Protein AF-A0A7X5N598-F1 (afdb_monomer_lite)

Foldseek 3Di:
DVLVVCVVVVAADEEEPDDAAQPCCVVRVSPPEYANDAACVQLVPPVVRQDPCNVVVCVVPRPVRHHHPRPDDPPDSDD

Secondary structure (DSSP, 8-state):
-HHHHHHHTT--EEESSPPPP-SGGGT-TTEEEE--S--TTHHHH-SS---TTHHHHHHHTGGGTS-B-----------

Radius of gyration: 14.52 Å; chains: 1; bounding box: 30×22×38 Å

Sequence (79 aa):
RVVREAAERHIAVNAHEPIKDTGLRRTYPNWIAREGARGMEYNAWGQPPNPPEHEVNLVFTRLLAGPMDYTPGIVSLKG

pLDDT: mean 97.19, std 4.96, range [62.06, 98.81]

Structure (mmCIF, N/CA/C/O backbone):
data_AF-A0A7X5N598-F1
#
_entry.id   AF-A0A7X5N598-F1
#
loop_
_atom_site.group_PDB
_atom_site.id
_atom_site.type_symbol
_atom_site.label_atom_id
_atom_site.label_alt_id
_atom_site.label_comp_id
_atom_site.label_asym_id
_atom_site.label_entity_id
_atom_site.label_seq_id
_atom_site.pdbx_PDB_ins_code
_atom_site.Cartn_x
_atom_site.Cartn_y
_atom_site.Cartn_z
_atom_site.occupancy
_atom_site.B_iso_or_equiv
_atom_site.auth_seq_id
_atom_site.auth_comp_id
_atom_site.auth_asym_id
_atom_site.auth_atom_id
_atom_site.pdbx_PDB_model_num
ATOM 1 N N . ARG A 1 1 ? -0.376 -3.048 18.737 1.00 93.94 1 ARG A N 1
ATOM 2 C CA . ARG A 1 1 ? -0.026 -2.058 19.785 1.00 93.94 1 ARG A CA 1
ATOM 3 C C . ARG A 1 1 ? 0.069 -0.656 19.194 1.00 93.94 1 ARG A C 1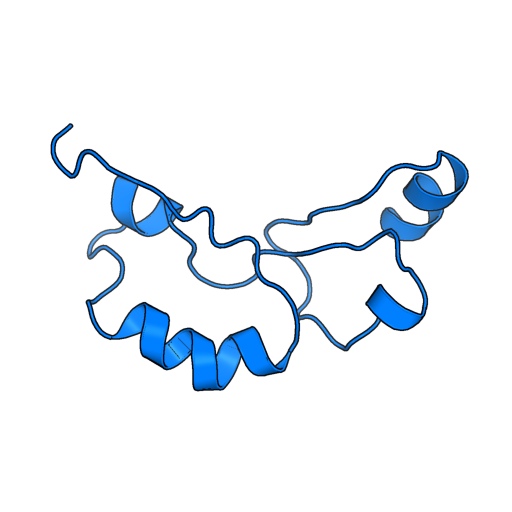
ATOM 5 O O . ARG A 1 1 ? -0.801 0.134 19.511 1.00 93.94 1 ARG A O 1
ATOM 12 N N . VAL A 1 2 ? 1.006 -0.401 18.269 1.00 98.19 2 VAL A N 1
ATOM 13 C CA . VAL A 1 2 ? 1.223 0.914 17.617 1.00 98.19 2 VAL A CA 1
ATOM 14 C C . VAL A 1 2 ? -0.068 1.583 17.129 1.00 98.19 2 VAL A C 1
ATOM 16 O O . VAL A 1 2 ? -0.354 2.701 17.524 1.00 98.19 2 VAL A O 1
ATOM 19 N N . VAL A 1 3 ? -0.899 0.876 16.354 1.00 98.50 3 VAL A N 1
ATOM 20 C CA . VAL A 1 3 ? -2.159 1.429 15.814 1.00 98.50 3 VAL A CA 1
ATOM 21 C C . VAL A 1 3 ? -3.129 1.901 16.906 1.00 98.50 3 VAL A C 1
ATOM 23 O O . VAL A 1 3 ? -3.773 2.929 16.737 1.00 98.50 3 VAL A O 1
ATOM 26 N N . ARG A 1 4 ? -3.219 1.186 18.037 1.00 98.56 4 ARG A N 1
ATOM 27 C CA . ARG A 1 4 ? -4.110 1.557 19.152 1.00 98.56 4 ARG A CA 1
ATOM 28 C C . ARG A 1 4 ? -3.569 2.772 19.907 1.00 98.56 4 ARG A C 1
ATOM 30 O O . ARG A 1 4 ? -4.303 3.722 20.121 1.00 98.56 4 ARG A O 1
ATOM 37 N N . GLU A 1 5 ? -2.270 2.764 20.201 1.00 98.75 5 GLU A N 1
ATOM 38 C CA . GLU A 1 5 ? -1.574 3.876 20.863 1.00 98.75 5 GLU A CA 1
ATOM 39 C C . GLU A 1 5 ? -1.659 5.179 20.045 1.00 98.75 5 GLU A C 1
ATOM 41 O O . GLU A 1 5 ? -1.865 6.264 20.585 1.00 98.75 5 GLU A O 1
ATOM 46 N N . ALA A 1 6 ? -1.523 5.071 18.719 1.00 98.75 6 ALA A N 1
ATOM 47 C CA . ALA A 1 6 ? -1.677 6.196 17.804 1.00 98.75 6 ALA A CA 1
ATOM 48 C C . ALA A 1 6 ? -3.124 6.714 17.778 1.00 98.75 6 ALA A C 1
ATOM 50 O O . ALA A 1 6 ? -3.338 7.924 17.739 1.00 98.75 6 ALA A O 1
ATOM 51 N N . ALA A 1 7 ? -4.117 5.820 17.860 1.00 98.56 7 ALA A N 1
ATOM 52 C CA . ALA A 1 7 ? -5.528 6.200 17.879 1.00 98.56 7 ALA A CA 1
ATOM 53 C C . ALA A 1 7 ? -5.881 7.057 19.106 1.00 98.56 7 ALA A C 1
ATOM 55 O O . ALA A 1 7 ? -6.587 8.050 18.958 1.00 98.56 7 ALA A O 1
ATOM 56 N N . GLU A 1 8 ? -5.336 6.730 20.284 1.00 98.50 8 GLU A N 1
ATOM 57 C CA . GLU A 1 8 ? -5.504 7.518 21.521 1.00 98.50 8 GLU A CA 1
ATOM 58 C C . GLU A 1 8 ? -4.964 8.953 21.398 1.00 98.50 8 GLU A C 1
ATOM 60 O O . GLU A 1 8 ? -5.384 9.842 22.132 1.00 98.50 8 GLU A O 1
ATOM 65 N N . ARG A 1 9 ? -4.053 9.193 20.446 1.00 98.62 9 ARG A N 1
ATOM 66 C CA . ARG A 1 9 ? -3.462 10.507 20.138 1.00 98.62 9 ARG A CA 1
ATOM 67 C C . ARG A 1 9 ? -4.030 11.145 18.875 1.00 98.62 9 ARG A C 1
ATOM 69 O O . ARG A 1 9 ? -3.482 12.137 18.407 1.00 98.62 9 ARG A O 1
ATOM 76 N N . HIS A 1 10 ? -5.090 10.577 18.302 1.00 98.25 10 HIS A N 1
ATOM 77 C CA . HIS A 1 10 ? -5.666 11.021 17.029 1.00 98.25 10 HIS A CA 1
ATOM 78 C C . HIS A 1 10 ? -4.659 11.023 15.863 1.00 98.25 10 HIS A C 1
ATOM 80 O O . HIS A 1 10 ? -4.751 11.834 14.945 1.00 98.25 10 HIS A O 1
ATOM 86 N N . ILE A 1 11 ? -3.704 10.089 15.881 1.00 98.81 11 ILE A N 1
ATOM 87 C CA . ILE A 1 11 ? -2.698 9.912 14.833 1.00 98.81 11 ILE A CA 1
ATOM 88 C C . ILE A 1 11 ? -3.117 8.759 13.916 1.00 98.81 11 ILE A C 1
ATOM 90 O O . ILE A 1 11 ? -3.381 7.632 14.358 1.00 98.81 11 ILE A O 1
ATOM 94 N N . ALA A 1 12 ? -3.149 9.044 12.615 1.00 98.75 12 ALA A N 1
ATOM 95 C CA . ALA A 1 12 ? -3.281 8.033 11.577 1.00 98.75 12 ALA A CA 1
ATOM 96 C C . ALA A 1 12 ? -1.935 7.344 11.300 1.00 98.75 12 ALA A C 1
ATOM 98 O O . ALA A 1 12 ? -0.873 7.951 11.407 1.00 98.75 12 ALA A O 1
ATOM 99 N N . VAL A 1 13 ? -1.987 6.068 10.929 1.00 98.75 13 VAL A N 1
ATOM 100 C CA . VAL A 1 13 ? -0.822 5.221 10.666 1.00 98.75 13 VAL A CA 1
ATOM 101 C C . VAL A 1 13 ? -0.876 4.712 9.230 1.00 98.75 13 VAL A C 1
ATOM 103 O O . VAL A 1 13 ? -1.844 4.061 8.832 1.00 98.75 13 VAL A O 1
ATOM 106 N N . ASN A 1 14 ? 0.203 4.960 8.492 1.00 98.75 14 ASN A N 1
ATOM 107 C CA . ASN A 1 14 ? 0.534 4.319 7.225 1.00 98.75 14 ASN A CA 1
ATOM 108 C C . ASN A 1 14 ? 1.820 3.508 7.436 1.00 98.75 14 ASN A C 1
ATOM 110 O O . ASN A 1 14 ? 2.853 4.086 7.758 1.00 98.75 14 ASN A O 1
ATOM 114 N N . ALA A 1 15 ? 1.737 2.179 7.367 1.00 98.44 15 ALA A N 1
ATOM 115 C CA . ALA A 1 15 ? 2.844 1.299 7.752 1.00 98.44 15 ALA A CA 1
ATOM 116 C C . ALA A 1 15 ? 3.546 0.690 6.530 1.00 98.44 15 ALA A C 1
ATOM 118 O O . ALA A 1 15 ? 2.895 0.054 5.698 1.00 98.44 15 ALA A O 1
ATOM 119 N N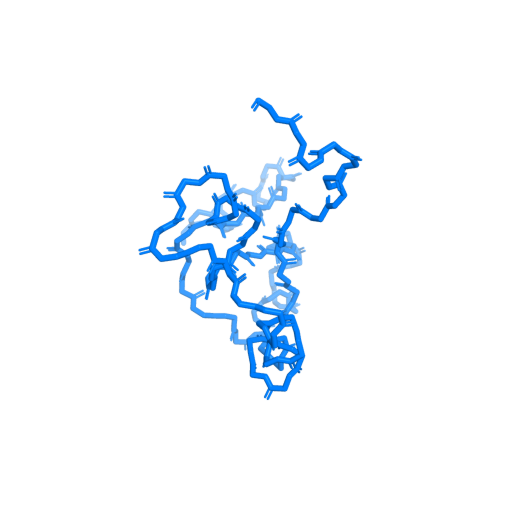 . HIS A 1 16 ? 4.868 0.842 6.477 1.00 98.69 16 HIS A N 1
ATOM 120 C CA . HIS A 1 16 ? 5.770 0.118 5.575 1.00 98.69 16 HIS A CA 1
ATOM 121 C C . HIS A 1 16 ? 6.259 -1.170 6.262 1.00 98.69 16 HIS A C 1
ATOM 123 O O . HIS A 1 16 ? 6.045 -1.346 7.467 1.00 98.69 16 HIS A O 1
ATOM 129 N N . GLU A 1 17 ? 6.724 -2.140 5.471 1.00 98.38 17 GLU A N 1
ATOM 130 C CA . GLU A 1 17 ? 7.013 -3.526 5.894 1.00 98.38 17 GLU A CA 1
ATOM 131 C C . GLU A 1 17 ? 5.928 -4.159 6.809 1.00 98.38 17 GLU A C 1
ATOM 133 O O . GLU A 1 17 ? 6.231 -4.764 7.846 1.00 98.38 17 GLU A O 1
ATOM 138 N N . PRO A 1 18 ? 4.624 -4.021 6.488 1.00 98.12 18 PRO A N 1
ATOM 139 C CA . PRO A 1 18 ? 3.552 -4.376 7.403 1.00 98.12 18 PRO A CA 1
ATOM 140 C C . PRO A 1 18 ? 3.194 -5.868 7.332 1.00 98.12 18 PRO A C 1
ATOM 142 O O . PRO A 1 18 ? 3.460 -6.571 6.357 1.00 98.12 18 PRO A O 1
ATOM 145 N N . ILE A 1 19 ? 2.406 -6.331 8.307 1.00 98.31 19 ILE A N 1
ATOM 146 C CA . ILE A 1 19 ? 1.543 -7.497 8.077 1.00 98.31 19 ILE A CA 1
ATOM 147 C C . ILE A 1 19 ? 0.532 -7.181 6.961 1.00 98.31 19 ILE A C 1
ATOM 149 O O . ILE A 1 19 ? 0.024 -6.054 6.879 1.00 98.31 19 ILE A O 1
ATOM 153 N N . LYS A 1 20 ? 0.190 -8.179 6.133 1.00 98.31 20 LYS A N 1
ATOM 154 C CA . LYS A 1 20 ? -0.825 -8.030 5.076 1.00 98.31 20 LYS A CA 1
ATOM 155 C C . LYS A 1 20 ? -2.126 -7.439 5.620 1.00 98.31 20 LYS A C 1
ATOM 157 O O . LYS A 1 20 ? -2.496 -7.683 6.772 1.00 98.31 20 LYS A O 1
ATOM 162 N N . ASP A 1 21 ? -2.817 -6.659 4.794 1.00 98.62 21 ASP A N 1
ATOM 163 C CA . ASP A 1 21 ? -4.133 -6.156 5.178 1.00 98.62 21 ASP A CA 1
ATOM 164 C C . ASP A 1 21 ? -5.131 -7.321 5.279 1.00 98.62 21 ASP A C 1
ATOM 166 O O . ASP A 1 21 ? -5.106 -8.273 4.499 1.00 98.62 21 ASP A O 1
ATOM 170 N N . THR A 1 22 ? -5.971 -7.260 6.303 1.00 98.62 22 THR A N 1
ATOM 171 C CA . THR A 1 22 ? -7.043 -8.220 6.591 1.00 98.62 22 THR A CA 1
ATOM 172 C C . THR A 1 22 ? -8.365 -7.505 6.877 1.00 98.62 22 THR A C 1
ATOM 174 O O . THR A 1 22 ? -9.296 -8.098 7.414 1.00 98.62 22 THR A O 1
ATOM 177 N N . GLY A 1 23 ? -8.455 -6.209 6.556 1.00 98.69 23 GLY A N 1
ATOM 178 C CA . GLY A 1 23 ? -9.646 -5.390 6.760 1.00 98.69 23 GLY A CA 1
ATOM 179 C C . GLY A 1 23 ? -9.741 -4.739 8.142 1.00 98.69 23 GLY A C 1
ATOM 180 O O . GLY A 1 23 ? -10.735 -4.070 8.428 1.00 98.69 23 GLY A O 1
ATOM 181 N N . LEU A 1 24 ? -8.712 -4.859 8.993 1.00 98.62 24 LEU A N 1
ATOM 182 C CA . LEU A 1 24 ? -8.706 -4.274 10.343 1.00 98.62 24 LEU A CA 1
ATOM 183 C C . LEU A 1 24 ? -8.860 -2.749 10.364 1.00 98.62 24 LEU A C 1
ATOM 185 O O . LEU A 1 24 ? -9.238 -2.216 11.402 1.00 98.62 24 LEU A O 1
ATOM 189 N N . ARG A 1 25 ? -8.662 -2.058 9.236 1.00 98.56 25 ARG A N 1
ATOM 190 C CA . ARG A 1 25 ? -9.026 -0.642 9.067 1.00 98.56 25 ARG A CA 1
ATOM 191 C C . ARG A 1 25 ? -10.508 -0.350 9.352 1.00 98.56 25 ARG A C 1
ATOM 193 O O . ARG A 1 25 ? -10.847 0.771 9.695 1.00 98.56 25 ARG A O 1
ATOM 200 N N . ARG A 1 26 ? -11.404 -1.345 9.261 1.00 98.69 26 ARG A N 1
ATOM 201 C CA . ARG A 1 26 ? -12.803 -1.203 9.707 1.00 98.69 26 ARG A CA 1
ATOM 202 C C . ARG A 1 26 ? -12.905 -1.064 11.229 1.00 98.69 26 ARG A C 1
ATOM 204 O O . ARG A 1 26 ? -13.713 -0.283 11.714 1.00 98.69 26 ARG A O 1
ATOM 211 N N . THR A 1 27 ? -12.110 -1.833 11.969 1.00 98.56 27 THR A N 1
ATOM 212 C CA . THR A 1 27 ? -12.082 -1.820 13.442 1.00 98.56 27 THR A CA 1
ATOM 213 C C . THR A 1 27 ? -11.227 -0.672 13.979 1.00 98.56 27 THR A C 1
ATOM 215 O O . THR A 1 27 ? -11.559 -0.076 14.997 1.00 98.56 27 THR A O 1
ATOM 218 N N . TYR A 1 28 ? -10.129 -0.359 13.290 1.00 98.50 28 TYR A N 1
ATOM 219 C CA . TYR A 1 28 ? -9.169 0.688 13.629 1.00 98.50 28 TYR A CA 1
ATOM 220 C C . TYR A 1 28 ? -9.036 1.659 12.444 1.00 98.50 28 TYR A C 1
ATOM 222 O O . TYR A 1 28 ? -8.111 1.515 11.639 1.00 98.50 28 TYR A O 1
ATOM 230 N N . PRO A 1 29 ? -9.952 2.636 12.300 1.00 98.62 29 PRO A N 1
ATOM 231 C CA . PRO A 1 29 ? -10.014 3.515 11.125 1.00 98.62 29 PRO A CA 1
ATOM 232 C C . PRO A 1 29 ? -8.807 4.442 10.975 1.00 98.62 29 PRO A C 1
ATOM 234 O O . PRO A 1 29 ? -8.578 4.977 9.895 1.00 98.62 29 PRO A O 1
ATOM 237 N N . ASN A 1 30 ? -7.996 4.599 12.024 1.00 98.75 30 ASN A N 1
ATOM 238 C CA . ASN A 1 30 ? -6.739 5.330 11.948 1.00 98.75 30 ASN A CA 1
ATOM 239 C C . ASN A 1 30 ? -5.625 4.542 11.232 1.00 98.75 30 ASN A C 1
ATOM 241 O O . ASN A 1 30 ? -4.582 5.116 10.947 1.00 98.75 30 ASN A O 1
ATOM 245 N N . TRP A 1 31 ? -5.809 3.257 10.911 1.00 98.62 31 TRP A N 1
ATOM 246 C CA . TRP A 1 31 ? -4.860 2.496 10.091 1.00 98.62 31 TRP A CA 1
ATOM 247 C C . TRP A 1 31 ? -5.213 2.629 8.604 1.00 98.62 31 TRP A C 1
ATOM 249 O O . TRP A 1 31 ? -5.878 1.769 8.023 1.00 98.62 31 TRP A O 1
ATOM 259 N N . ILE A 1 32 ? -4.810 3.756 8.016 1.00 98.56 32 ILE A N 1
ATOM 260 C CA . ILE A 1 32 ? -5.370 4.288 6.763 1.00 98.56 32 ILE A CA 1
ATOM 261 C C . ILE A 1 32 ? -4.896 3.562 5.499 1.00 98.56 32 ILE A C 1
ATOM 263 O O . ILE A 1 32 ? -5.671 3.383 4.562 1.00 98.56 32 ILE A O 1
ATOM 267 N N . ALA A 1 33 ? -3.637 3.132 5.477 1.00 98.50 33 ALA A N 1
ATOM 268 C CA . ALA A 1 33 ? -2.996 2.456 4.357 1.00 98.50 33 ALA A CA 1
ATOM 269 C C . ALA A 1 33 ? -1.779 1.672 4.861 1.00 98.50 33 ALA A C 1
ATOM 271 O O . ALA A 1 33 ? -1.404 1.753 6.038 1.00 98.50 33 ALA A O 1
ATOM 272 N N . ARG A 1 34 ? -1.196 0.861 3.980 1.00 98.75 34 ARG A N 1
ATOM 273 C CA . ARG A 1 34 ? 0.069 0.167 4.228 1.00 98.75 34 ARG A CA 1
ATOM 274 C C . ARG A 1 34 ? 0.720 -0.223 2.904 1.00 98.75 34 ARG A C 1
ATOM 276 O O . ARG A 1 34 ? -0.008 -0.455 1.943 1.00 98.75 34 ARG A O 1
ATOM 283 N N . GLU A 1 35 ? 2.035 -0.371 2.848 1.00 98.81 35 GLU A N 1
ATOM 284 C CA . GLU A 1 35 ? 2.720 -0.795 1.619 1.00 98.81 35 GLU A CA 1
ATOM 285 C C . GLU A 1 35 ? 2.566 -2.320 1.400 1.00 98.81 35 GLU A C 1
ATOM 287 O O . GLU A 1 35 ? 1.535 -2.786 0.897 1.00 98.81 35 GLU A O 1
ATOM 292 N N . GLY A 1 36 ? 3.522 -3.139 1.852 1.00 98.19 36 GLY A N 1
ATOM 293 C CA . GLY A 1 36 ? 3.395 -4.606 1.893 1.00 98.19 36 GLY A CA 1
ATOM 294 C C . GLY A 1 36 ? 3.384 -5.293 0.522 1.00 98.19 36 GLY A C 1
ATOM 295 O O . GLY A 1 36 ? 2.856 -6.398 0.393 1.00 98.19 36 GLY A O 1
ATOM 296 N N . ALA A 1 37 ? 3.911 -4.615 -0.494 1.00 98.62 37 ALA A N 1
ATOM 297 C CA . ALA A 1 37 ? 4.275 -5.106 -1.822 1.00 98.62 37 ALA A CA 1
ATOM 298 C C . ALA A 1 37 ? 5.253 -4.088 -2.437 1.00 98.62 37 ALA A C 1
ATOM 300 O O . ALA A 1 37 ? 5.279 -2.954 -1.979 1.00 98.62 37 ALA A O 1
ATOM 301 N N . ARG A 1 38 ? 6.016 -4.450 -3.480 1.00 98.62 38 ARG A N 1
ATOM 302 C CA . ARG A 1 38 ? 6.952 -3.511 -4.136 1.00 98.62 38 ARG A CA 1
ATOM 303 C C . ARG A 1 38 ? 6.224 -2.227 -4.576 1.00 98.62 38 ARG A C 1
ATOM 305 O O . ARG A 1 38 ? 5.384 -2.295 -5.479 1.00 98.62 38 ARG A O 1
ATOM 312 N N . GLY A 1 39 ? 6.540 -1.097 -3.943 1.00 98.50 39 GLY A N 1
ATOM 313 C CA . GLY A 1 39 ? 6.071 0.240 -4.312 1.00 98.50 39 GLY A CA 1
ATOM 314 C C . GLY A 1 39 ? 6.950 0.915 -5.369 1.00 98.50 39 GLY A C 1
ATOM 315 O O . GLY A 1 39 ? 7.754 0.262 -6.046 1.00 98.50 39 GLY A O 1
ATOM 316 N N . MET A 1 40 ? 6.814 2.238 -5.503 1.00 98.06 40 MET A N 1
ATOM 317 C CA . MET A 1 40 ? 7.606 3.047 -6.440 1.00 98.06 40 MET A CA 1
ATOM 318 C C . MET A 1 40 ? 9.107 3.060 -6.122 1.00 98.06 40 MET A C 1
ATOM 320 O O . MET A 1 40 ? 9.915 3.263 -7.025 1.00 98.06 40 MET A O 1
ATOM 324 N N . GLU A 1 41 ? 9.506 2.802 -4.873 1.00 97.94 41 GLU A N 1
ATOM 325 C CA . GLU A 1 41 ? 10.919 2.767 -4.468 1.00 97.94 41 GLU A CA 1
ATOM 326 C C . GLU A 1 41 ? 11.754 1.786 -5.311 1.00 97.94 41 GLU A C 1
ATOM 328 O O . GLU A 1 41 ? 12.872 2.096 -5.724 1.00 97.94 41 GLU A O 1
ATOM 333 N N . TYR A 1 42 ? 11.167 0.651 -5.699 1.00 97.81 42 TYR A N 1
ATOM 334 C CA . TYR A 1 42 ? 11.831 -0.348 -6.529 1.00 97.81 42 TYR A CA 1
ATOM 335 C C . TYR A 1 42 ? 12.077 0.130 -7.964 1.00 97.81 42 TYR A C 1
ATOM 337 O O . TYR A 1 42 ? 12.895 -0.469 -8.656 1.00 97.81 42 TYR A O 1
ATOM 345 N N . ASN A 1 43 ? 11.424 1.201 -8.419 1.00 96.19 43 ASN A N 1
ATOM 346 C CA . ASN A 1 43 ? 11.734 1.837 -9.700 1.00 96.19 43 ASN A CA 1
ATOM 347 C C . ASN A 1 43 ? 12.931 2.794 -9.614 1.00 96.19 43 ASN A C 1
ATOM 349 O O . ASN A 1 43 ? 13.476 3.157 -10.652 1.00 96.19 43 ASN A O 1
ATOM 353 N N . ALA A 1 44 ? 13.360 3.183 -8.409 1.00 95.06 44 ALA A N 1
ATOM 354 C CA . ALA A 1 44 ? 14.547 4.012 -8.213 1.00 95.06 44 ALA A CA 1
ATOM 355 C C . ALA A 1 44 ? 15.832 3.175 -8.121 1.00 95.06 44 ALA A C 1
ATOM 357 O O . ALA A 1 44 ? 16.862 3.569 -8.662 1.00 95.06 44 ALA A O 1
ATOM 358 N N . TRP A 1 45 ? 15.786 2.026 -7.439 1.00 95.56 45 TRP A N 1
ATOM 359 C CA . TRP A 1 45 ? 16.990 1.237 -7.135 1.00 95.56 45 TRP A CA 1
ATOM 360 C C . TRP A 1 45 ? 16.855 -0.274 -7.365 1.00 95.56 45 TRP A C 1
ATOM 362 O O . TRP A 1 45 ? 17.856 -0.988 -7.292 1.00 95.56 45 TRP A O 1
ATOM 372 N N . GLY A 1 46 ? 15.659 -0.788 -7.665 1.00 96.44 46 GLY A N 1
ATOM 373 C CA . GLY A 1 46 ? 15.471 -2.203 -7.979 1.00 96.44 46 GLY A CA 1
ATOM 374 C C . GLY A 1 46 ? 16.197 -2.607 -9.265 1.00 96.44 46 GLY A C 1
ATOM 375 O O . GLY A 1 46 ? 16.220 -1.861 -10.242 1.00 96.44 46 GLY A O 1
ATOM 376 N N . GLN A 1 47 ? 16.785 -3.806 -9.276 1.00 95.94 47 GLN A N 1
ATOM 377 C CA . GLN A 1 47 ? 17.500 -4.364 -10.429 1.00 95.94 47 GLN A CA 1
ATOM 378 C C . GLN A 1 47 ? 16.999 -5.793 -10.712 1.00 95.94 47 GLN A C 1
ATOM 380 O O . GLN A 1 47 ? 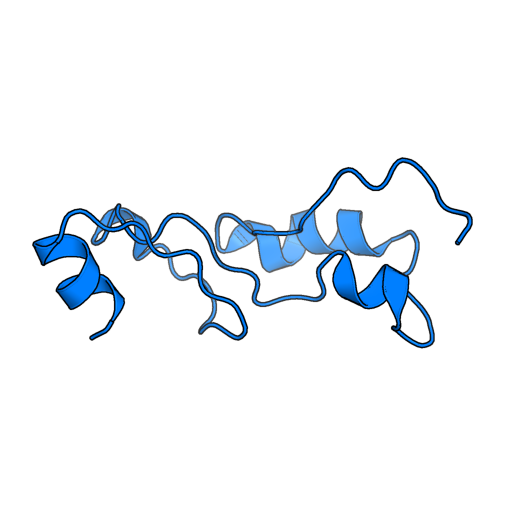17.462 -6.735 -10.065 1.00 95.94 47 GLN A O 1
ATOM 385 N N . PRO A 1 48 ? 16.040 -5.986 -11.639 1.00 95.56 48 PRO A N 1
ATOM 386 C CA . PRO A 1 48 ? 15.362 -4.961 -12.439 1.00 95.56 48 PRO A CA 1
ATOM 387 C C . PRO A 1 48 ? 14.344 -4.125 -11.628 1.00 95.56 48 PRO A C 1
ATOM 389 O O . PRO A 1 48 ? 13.899 -4.555 -10.548 1.00 95.56 48 PRO A O 1
ATOM 392 N N . PRO A 1 49 ? 13.926 -2.955 -12.159 1.00 97.12 49 PRO A N 1
ATOM 393 C CA . PRO A 1 49 ? 12.799 -2.195 -11.620 1.00 97.12 49 PRO A CA 1
ATOM 394 C C . PRO A 1 49 ? 11.495 -3.003 -11.719 1.00 97.12 49 PRO A C 1
ATOM 396 O O . PRO A 1 49 ? 11.489 -4.154 -12.169 1.00 97.12 49 PRO A O 1
ATOM 399 N N . ASN A 1 50 ? 10.375 -2.439 -11.264 1.00 98.19 50 ASN A N 1
ATOM 400 C CA . ASN A 1 50 ? 9.092 -3.119 -11.425 1.00 98.19 50 ASN A CA 1
ATOM 401 C C . ASN A 1 50 ? 8.805 -3.305 -12.931 1.00 98.19 50 ASN A C 1
ATOM 403 O O . ASN A 1 50 ? 8.955 -2.353 -13.702 1.00 98.19 50 ASN A O 1
ATOM 407 N N . PRO A 1 51 ? 8.423 -4.512 -13.384 1.00 98.25 51 PRO A N 1
ATOM 408 C CA . PRO A 1 51 ? 8.106 -4.735 -14.790 1.00 98.25 51 PRO A CA 1
ATOM 409 C C . PRO A 1 51 ? 6.803 -4.012 -15.183 1.00 98.25 51 PRO A C 1
ATOM 411 O O . PRO A 1 51 ? 5.977 -3.740 -14.309 1.00 98.25 51 PRO A O 1
ATOM 414 N N . PRO A 1 52 ? 6.554 -3.761 -16.486 1.00 98.06 52 PRO A N 1
ATOM 415 C CA . PRO A 1 52 ? 5.337 -3.080 -16.950 1.00 98.06 52 PRO A CA 1
ATOM 416 C C . PRO A 1 52 ? 4.014 -3.714 -16.480 1.00 98.06 52 PRO A C 1
ATOM 418 O O . PRO A 1 52 ? 3.018 -3.021 -16.308 1.00 98.06 52 PRO A O 1
ATOM 421 N N . GLU A 1 53 ? 3.995 -5.027 -16.245 1.00 98.56 53 GLU A N 1
ATOM 422 C CA . GLU A 1 53 ? 2.821 -5.775 -15.769 1.00 98.56 53 GLU A CA 1
ATOM 423 C C . GLU A 1 53 ? 2.561 -5.662 -14.255 1.00 98.56 53 GLU A C 1
ATOM 425 O O . GLU A 1 53 ? 1.519 -6.110 -13.774 1.00 98.56 53 GLU A O 1
ATOM 430 N N . HIS A 1 54 ? 3.484 -5.070 -13.487 1.00 98.69 54 HIS A N 1
ATOM 431 C CA . HIS A 1 54 ? 3.434 -5.055 -12.021 1.00 98.69 54 HIS A CA 1
ATOM 432 C C . HIS A 1 54 ? 2.151 -4.430 -11.475 1.00 98.69 54 HIS A C 1
ATOM 434 O O . HIS A 1 54 ? 1.477 -5.033 -10.644 1.00 98.69 54 HIS A O 1
ATOM 440 N N . GLU A 1 55 ? 1.761 -3.258 -11.974 1.00 98.31 55 GLU A N 1
ATOM 441 C CA . GLU A 1 55 ? 0.563 -2.556 -11.497 1.00 98.31 55 GLU A CA 1
ATOM 442 C C . GLU A 1 55 ? -0.719 -3.341 -11.792 1.00 98.31 55 GLU A C 1
ATOM 444 O O . GLU A 1 55 ? -1.598 -3.440 -10.935 1.00 98.31 55 GLU A O 1
ATOM 449 N N . VAL A 1 56 ? -0.793 -3.986 -12.961 1.00 98.31 56 VAL A N 1
ATOM 450 C CA . VAL A 1 56 ? -1.918 -4.860 -13.321 1.00 98.31 56 VAL A CA 1
ATOM 451 C C . VAL A 1 56 ? -1.980 -6.055 -12.370 1.00 98.31 56 VAL A C 1
ATOM 453 O O . VAL A 1 56 ? -3.047 -6.371 -11.847 1.00 98.31 56 VAL A O 1
ATOM 456 N N . ASN A 1 57 ? -0.839 -6.673 -12.056 1.00 98.81 57 ASN A N 1
ATOM 457 C CA . ASN A 1 57 ? -0.778 -7.763 -11.084 1.00 98.81 57 ASN A CA 1
ATOM 458 C C . ASN A 1 57 ? -1.216 -7.316 -9.679 1.00 98.81 57 ASN A C 1
ATOM 460 O O . ASN A 1 57 ? -1.928 -8.060 -8.998 1.00 98.81 57 ASN A O 1
ATOM 464 N N . LEU A 1 58 ? -0.849 -6.104 -9.237 1.00 98.75 58 LEU A N 1
ATOM 465 C CA . LEU A 1 58 ? -1.261 -5.565 -7.935 1.00 98.75 58 LEU A CA 1
ATOM 466 C C . LEU A 1 58 ? -2.787 -5.446 -7.819 1.00 98.75 58 LEU A C 1
ATOM 468 O O . LEU A 1 58 ? -3.331 -5.799 -6.769 1.00 98.75 58 LEU A O 1
ATOM 472 N N . VAL A 1 59 ? -3.474 -5.014 -8.885 1.00 98.56 59 VAL A N 1
ATOM 473 C CA . VAL A 1 59 ? -4.946 -4.888 -8.930 1.00 98.56 59 VAL A CA 1
ATOM 474 C C . VAL A 1 59 ? -5.641 -6.210 -8.610 1.00 98.56 59 VAL A C 1
ATOM 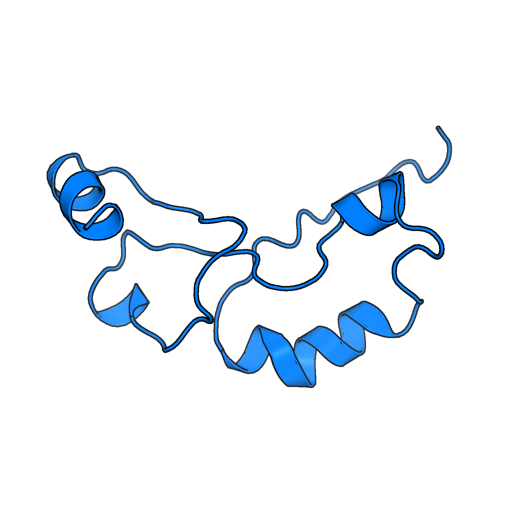476 O O . VAL A 1 59 ? -6.603 -6.224 -7.843 1.00 98.56 59 VAL A O 1
ATOM 479 N N . PHE A 1 60 ? -5.127 -7.326 -9.128 1.00 98.50 60 PHE A N 1
ATOM 480 C CA . PHE A 1 60 ? -5.739 -8.649 -8.957 1.00 98.50 60 PHE A CA 1
ATOM 481 C C . PHE A 1 60 ? -5.161 -9.470 -7.799 1.00 98.50 60 PHE A C 1
ATOM 483 O O . PHE A 1 60 ? -5.597 -10.596 -7.569 1.00 98.50 60 PHE A O 1
ATOM 490 N N . THR A 1 61 ? -4.197 -8.928 -7.052 1.00 98.81 61 THR A N 1
A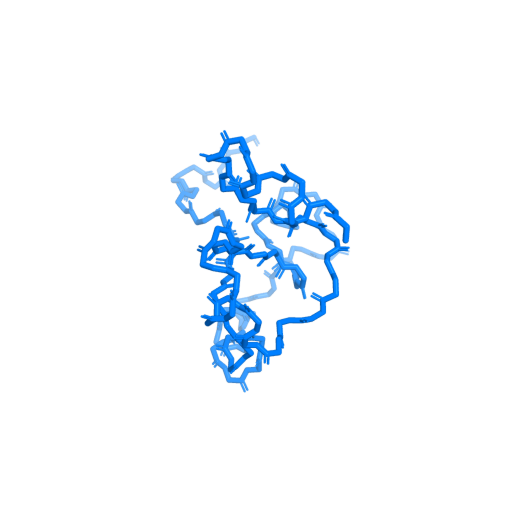TOM 491 C CA . THR A 1 61 ? -3.572 -9.622 -5.918 1.00 98.81 61 THR A CA 1
ATOM 492 C C . THR A 1 61 ? -3.553 -8.741 -4.669 1.00 98.81 61 THR A C 1
ATOM 494 O O . THR A 1 61 ? -4.478 -8.795 -3.858 1.00 98.81 61 THR A O 1
ATOM 497 N N . ARG A 1 62 ? -2.527 -7.901 -4.491 1.00 98.69 62 ARG A N 1
ATOM 498 C CA . ARG A 1 62 ? -2.302 -7.084 -3.289 1.00 98.69 62 ARG A CA 1
ATOM 499 C C . ARG A 1 62 ? -3.475 -6.158 -2.975 1.00 98.69 62 ARG A C 1
ATOM 501 O O . ARG A 1 62 ? -3.811 -6.005 -1.797 1.00 98.69 62 ARG A O 1
ATOM 508 N N . LEU A 1 63 ? -4.084 -5.547 -3.990 1.00 98.56 63 LEU A N 1
ATOM 509 C CA . LEU A 1 63 ? -5.173 -4.584 -3.813 1.00 98.56 63 LEU A CA 1
ATOM 510 C C . LEU A 1 63 ? -6.506 -5.242 -3.426 1.00 98.56 63 LEU A C 1
ATOM 512 O O . LEU A 1 63 ? -7.381 -4.553 -2.907 1.00 98.56 63 LEU A O 1
ATOM 516 N N . LEU A 1 64 ? -6.628 -6.572 -3.529 1.00 98.69 64 LEU A N 1
ATOM 517 C CA . LEU A 1 64 ? -7.763 -7.306 -2.953 1.00 98.69 64 LEU A CA 1
ATOM 518 C C . LEU A 1 64 ? -7.778 -7.250 -1.416 1.00 98.69 64 LEU A C 1
ATOM 520 O O . LEU A 1 64 ? -8.837 -7.363 -0.804 1.00 98.69 64 LEU A O 1
ATOM 524 N N . ALA A 1 65 ? -6.615 -7.074 -0.778 1.00 98.62 65 ALA A N 1
ATOM 525 C CA . ALA A 1 65 ? -6.503 -7.045 0.680 1.00 98.62 65 ALA A CA 1
ATOM 526 C C . ALA A 1 65 ? -6.916 -5.692 1.292 1.00 98.62 65 ALA A C 1
ATOM 528 O O . ALA A 1 65 ? -7.426 -5.645 2.413 1.00 98.62 65 ALA A O 1
ATOM 529 N N . GLY A 1 66 ? -6.691 -4.587 0.577 1.00 98.69 66 GLY A N 1
ATOM 530 C CA . GLY A 1 66 ? -6.941 -3.234 1.072 1.00 98.69 66 GLY A CA 1
ATOM 531 C C . GLY A 1 66 ? -6.010 -2.182 0.462 1.00 98.69 66 GLY A C 1
ATOM 532 O O . GLY A 1 66 ? -5.159 -2.530 -0.362 1.00 98.69 66 GLY A O 1
ATOM 533 N N . PRO A 1 67 ? -6.160 -0.903 0.863 1.00 98.69 67 PRO A N 1
ATOM 534 C CA . PRO A 1 67 ? -5.423 0.215 0.283 1.00 98.69 67 PRO A CA 1
ATOM 535 C C . PRO A 1 67 ? -3.909 0.026 0.411 1.00 98.69 67 PRO A C 1
ATOM 537 O O . PRO A 1 67 ? -3.405 -0.479 1.422 1.00 98.69 67 PRO A O 1
ATOM 540 N N . MET A 1 68 ? -3.196 0.439 -0.634 1.00 98.75 68 MET A N 1
ATOM 541 C CA . MET A 1 68 ? -1.742 0.402 -0.700 1.00 98.75 68 MET A CA 1
ATOM 542 C C . MET A 1 68 ? -1.188 1.816 -0.817 1.00 98.75 68 MET A C 1
ATOM 544 O O . MET A 1 68 ? -1.651 2.591 -1.652 1.00 98.75 68 MET A O 1
ATOM 548 N N . ASP A 1 69 ? -0.180 2.127 -0.010 1.00 98.81 69 ASP A N 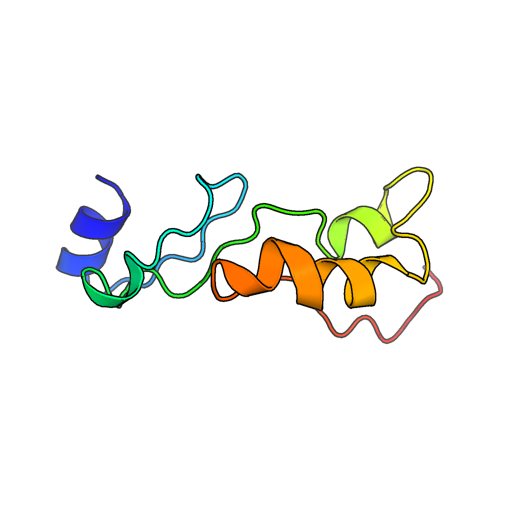1
ATOM 549 C CA . ASP A 1 69 ? 0.672 3.288 -0.251 1.00 98.81 69 ASP A CA 1
ATOM 550 C C . ASP A 1 69 ? 1.717 2.931 -1.317 1.00 98.81 69 ASP A C 1
ATOM 552 O O . ASP A 1 69 ? 2.791 2.436 -1.003 1.00 98.81 69 ASP A O 1
ATOM 556 N N . TYR A 1 70 ? 1.355 3.080 -2.594 1.00 98.69 70 TYR A N 1
ATOM 557 C CA . TYR A 1 70 ? 2.230 2.746 -3.729 1.00 98.69 70 TYR A CA 1
ATOM 558 C C . TYR A 1 70 ? 3.224 3.864 -4.081 1.00 98.69 70 TYR A C 1
ATOM 560 O O . TYR A 1 70 ? 4.151 3.616 -4.845 1.00 98.69 70 TYR A O 1
ATOM 568 N N . THR A 1 71 ? 3.020 5.074 -3.542 1.00 98.50 71 THR A N 1
ATOM 569 C CA . THR A 1 71 ? 3.756 6.309 -3.879 1.00 98.50 71 THR A CA 1
ATOM 570 C C . THR A 1 71 ? 3.806 6.642 -5.392 1.00 98.50 71 THR A C 1
ATOM 572 O O . THR A 1 71 ? 4.882 6.805 -5.966 1.00 98.50 71 THR A O 1
ATOM 575 N N . PRO A 1 72 ? 2.646 6.765 -6.083 1.00 97.81 72 PRO A N 1
ATOM 576 C CA . PRO A 1 72 ? 2.600 7.104 -7.509 1.00 97.81 72 PRO A CA 1
ATOM 577 C C . PRO A 1 72 ? 3.043 8.551 -7.787 1.00 97.81 72 PRO A C 1
ATOM 579 O O . PRO A 1 72 ? 3.138 9.376 -6.880 1.00 97.81 72 PRO A O 1
ATOM 582 N N . GLY A 1 73 ? 3.212 8.891 -9.069 1.00 96.75 73 GLY A N 1
ATOM 583 C CA . GLY A 1 73 ? 3.368 10.287 -9.502 1.00 96.75 73 GLY A CA 1
ATOM 584 C C . GLY A 1 73 ? 4.795 10.723 -9.832 1.00 96.75 73 GLY A C 1
ATOM 585 O O . GLY A 1 73 ? 5.085 11.917 -9.821 1.00 96.75 73 GLY A O 1
ATOM 586 N N . ILE A 1 74 ? 5.688 9.790 -10.167 1.00 96.25 74 ILE A N 1
ATOM 587 C CA . ILE A 1 74 ? 6.980 10.141 -10.768 1.00 96.25 74 ILE A CA 1
ATOM 588 C C . ILE A 1 74 ? 6.743 10.713 -12.171 1.00 96.25 74 ILE A C 1
ATOM 590 O O . ILE A 1 74 ? 6.264 10.016 -13.062 1.00 96.25 74 ILE A O 1
ATOM 594 N N . VAL A 1 75 ? 7.086 11.989 -12.364 1.00 95.81 75 VAL A N 1
ATOM 595 C CA . VAL A 1 75 ? 6.927 12.702 -13.649 1.00 95.81 75 VAL A CA 1
ATOM 596 C C . VAL A 1 75 ? 8.231 12.839 -14.441 1.00 95.81 75 VAL A C 1
ATOM 598 O O . VAL A 1 75 ? 8.187 13.067 -15.647 1.00 95.81 75 VAL A O 1
ATOM 601 N N . SER A 1 76 ? 9.390 12.668 -13.792 1.00 93.25 76 SER A N 1
ATOM 602 C CA . SER A 1 76 ? 10.689 12.561 -14.466 1.00 93.25 76 SER A CA 1
ATOM 603 C C . SER A 1 76 ? 11.203 11.134 -14.372 1.00 93.25 76 SER A C 1
ATOM 605 O O . SER A 1 76 ? 11.507 10.651 -13.287 1.00 93.25 76 SER A O 1
ATOM 607 N N . LEU A 1 77 ? 11.338 10.476 -15.522 1.00 86.50 77 LEU A N 1
ATOM 608 C CA . LEU A 1 77 ? 11.958 9.149 -15.638 1.00 86.50 77 LEU A CA 1
ATOM 609 C C . LEU A 1 77 ? 13.467 9.234 -15.907 1.00 86.50 77 LEU A C 1
ATOM 611 O O . LEU A 1 77 ? 14.115 8.232 -16.195 1.00 86.50 77 LEU A O 1
ATOM 615 N N . LYS A 1 78 ? 14.010 10.453 -15.872 1.00 76.38 78 LYS A N 1
ATOM 616 C CA . LYS A 1 78 ? 15.427 10.751 -16.038 1.00 76.38 78 LYS A CA 1
ATOM 617 C C . LYS A 1 78 ? 15.915 11.393 -14.743 1.00 76.38 78 LYS A C 1
ATOM 619 O O . LYS A 1 78 ? 15.373 12.422 -14.330 1.00 76.38 78 LYS A O 1
ATOM 624 N N . GLY A 1 79 ? 16.897 10.756 -14.123 1.00 62.06 79 GLY A N 1
ATOM 625 C CA . GLY A 1 79 ? 17.674 11.229 -12.983 1.00 62.06 79 GLY A CA 1
ATOM 626 C C . GLY A 1 79 ? 19.145 10.993 -13.267 1.00 62.06 79 GLY A C 1
ATOM 627 O O . GLY A 1 79 ? 19.430 10.031 -14.018 1.00 62.06 79 GLY A O 1
#

InterPro domains:
  IPR013785 Aldolase-type TIM barrel [G3DSA:3.20.20.70] (1-79)
  IPR019563 Glycosyl-hydrolase 97, catalytic domain [PF10566] (1-37)
  IPR052720 Glycosyl Hydrolase Family 97 [PTHR35803] (1-77)

Organism: Xanthomonas perforans (NCBI:txid442694)